Protein AF-A0A7S2WWG7-F1 (afdb_monomer_lite)

Organism: NCBI:txid1764295

Foldseek 3Di:
DAPFDDDPVDPPDPDTADPPPVVDPPDPGRPSGPDCADPVGHGHPVVVVVCQVPPQKDWDWDDPDPDIDIDIDGNDPPDDCPPDKDWDWDADPPPPDTPDIDIGDPD

pLDDT: mean 92.97, std 5.67, range [67.81, 98.12]

Radius of gyration: 22.72 Å; chains: 1; bounding box: 53×37×58 Å

Structure (mmCIF, N/CA/C/O backbone):
data_AF-A0A7S2WWG7-F1
#
_entry.id   AF-A0A7S2WWG7-F1
#
loop_
_atom_site.group_PDB
_atom_site.id
_atom_site.type_symbol
_atom_site.label_atom_id
_atom_site.label_alt_id
_atom_site.label_comp_id
_atom_site.label_asym_id
_atom_site.label_entity_id
_atom_site.label_seq_id
_atom_site.pdbx_PDB_ins_code
_atom_site.Cartn_x
_atom_site.Cartn_y
_atom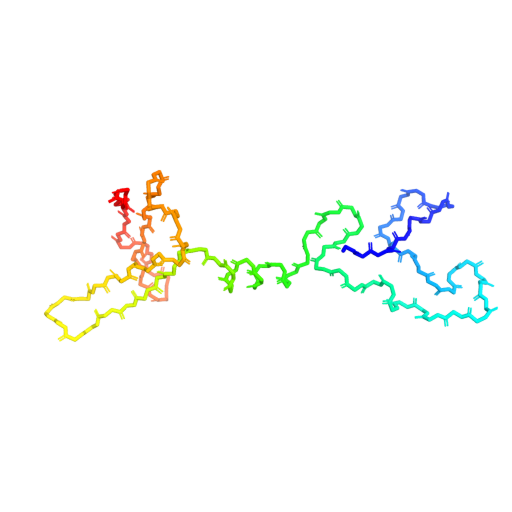_site.Cartn_z
_atom_site.occupancy
_atom_site.B_iso_or_equiv
_atom_site.auth_seq_id
_atom_site.auth_comp_id
_atom_site.auth_asym_id
_atom_site.auth_atom_id
_atom_site.pdbx_PDB_model_num
ATOM 1 N N . VAL A 1 1 ? 3.663 -4.760 -10.782 1.00 95.12 1 VAL A N 1
ATOM 2 C CA . VAL A 1 1 ? 5.002 -4.299 -10.353 1.00 95.12 1 VAL A CA 1
ATOM 3 C C . VAL A 1 1 ? 5.671 -3.710 -11.568 1.00 95.12 1 VAL A C 1
ATOM 5 O O . VAL A 1 1 ? 5.409 -4.223 -12.651 1.00 95.12 1 VAL A O 1
ATOM 8 N N . ASP A 1 2 ? 6.434 -2.639 -11.402 1.00 97.94 2 ASP A N 1
ATOM 9 C CA . ASP A 1 2 ? 7.163 -2.032 -12.512 1.00 97.94 2 ASP A CA 1
ATOM 10 C C . ASP A 1 2 ? 8.085 -3.050 -13.179 1.00 97.94 2 ASP A C 1
ATOM 12 O O . ASP A 1 2 ? 8.704 -3.881 -12.507 1.00 97.94 2 ASP A O 1
ATOM 16 N N . GLN A 1 3 ? 8.171 -2.976 -14.506 1.00 97.75 3 GLN A N 1
ATOM 17 C CA . GLN A 1 3 ? 9.011 -3.849 -15.329 1.00 97.75 3 GLN A CA 1
ATOM 18 C C . GLN A 1 3 ? 10.356 -3.185 -15.659 1.00 97.75 3 GLN A C 1
ATOM 20 O O . GLN A 1 3 ? 10.856 -3.302 -16.773 1.00 97.75 3 GLN A O 1
ATOM 25 N N . GLY A 1 4 ? 10.920 -2.457 -14.694 1.00 96.06 4 GLY A N 1
ATOM 26 C CA . GLY A 1 4 ? 12.225 -1.817 -14.829 1.00 96.06 4 GLY A CA 1
ATOM 27 C C . GLY A 1 4 ? 13.373 -2.812 -14.666 1.00 96.06 4 GLY A C 1
ATOM 28 O O . GLY A 1 4 ? 13.292 -3.742 -13.857 1.00 96.06 4 GLY A O 1
ATOM 29 N N . LEU A 1 5 ? 14.450 -2.602 -15.419 1.00 94.88 5 LEU A N 1
ATOM 30 C CA . LEU A 1 5 ? 15.665 -3.414 -15.382 1.00 94.88 5 LEU A CA 1
ATOM 31 C C . LEU A 1 5 ? 16.812 -2.632 -14.740 1.00 94.88 5 LEU A C 1
ATOM 33 O O . LEU A 1 5 ? 16.893 -1.415 -14.879 1.00 94.88 5 LEU A O 1
ATOM 37 N N . ARG A 1 6 ? 17.706 -3.325 -14.026 1.00 92.88 6 ARG A N 1
ATOM 38 C CA . ARG A 1 6 ? 18.946 -2.695 -13.552 1.00 92.88 6 ARG A CA 1
ATOM 39 C C . ARG A 1 6 ? 19.886 -2.473 -14.723 1.00 92.88 6 ARG A C 1
ATOM 41 O O . ARG A 1 6 ? 19.979 -3.340 -15.592 1.00 92.88 6 ARG A O 1
ATOM 48 N N . ASP A 1 7 ? 20.630 -1.377 -14.677 1.00 88.94 7 ASP A N 1
ATOM 49 C CA . ASP A 1 7 ? 21.767 -1.181 -15.563 1.00 88.94 7 ASP A CA 1
ATOM 50 C C . ASP A 1 7 ? 22.856 -2.230 -15.250 1.00 88.94 7 ASP A C 1
ATOM 52 O O . ASP A 1 7 ? 23.379 -2.269 -14.131 1.00 88.94 7 ASP A O 1
ATOM 56 N N . PRO A 1 8 ? 23.205 -3.121 -16.195 1.00 83.31 8 PRO A N 1
ATOM 57 C CA . PRO A 1 8 ? 24.270 -4.094 -15.978 1.00 83.31 8 PRO A CA 1
ATOM 58 C C . PRO A 1 8 ? 25.672 -3.461 -15.988 1.00 83.31 8 PRO A C 1
ATOM 60 O O . PRO A 1 8 ? 26.617 -4.096 -15.519 1.00 83.31 8 PRO A O 1
ATOM 63 N N . SER A 1 9 ? 25.826 -2.252 -16.537 1.00 86.12 9 SER A N 1
ATOM 64 C CA . SER A 1 9 ? 27.098 -1.529 -16.633 1.00 86.12 9 SER A CA 1
ATOM 65 C C . SER A 1 9 ? 27.429 -0.720 -15.376 1.00 86.12 9 SER A C 1
ATOM 67 O O . SER A 1 9 ? 28.608 -0.528 -15.074 1.00 86.12 9 SER A O 1
ATOM 69 N N . ASP A 1 10 ? 26.413 -0.342 -14.596 1.00 87.31 10 ASP A N 1
ATOM 70 C CA . ASP A 1 10 ? 26.564 0.268 -13.278 1.00 87.31 10 ASP A CA 1
ATOM 71 C C . ASP A 1 10 ? 25.641 -0.397 -12.250 1.00 87.31 10 ASP A C 1
ATOM 73 O O . ASP A 1 10 ? 24.509 0.017 -12.005 1.00 87.31 10 ASP A O 1
ATOM 77 N N . LEU A 1 11 ? 26.170 -1.423 -11.582 1.00 77.94 11 LEU A N 1
ATOM 78 C CA . LEU A 1 11 ? 25.450 -2.145 -10.531 1.00 77.94 11 LEU A CA 1
ATOM 79 C C . LEU A 1 11 ? 25.136 -1.285 -9.292 1.00 77.94 11 LEU A C 1
ATOM 81 O O . LEU A 1 11 ? 24.333 -1.720 -8.460 1.00 77.94 11 LEU A O 1
ATOM 85 N N . ASN A 1 12 ? 25.759 -0.108 -9.151 1.00 83.94 12 ASN A N 1
ATOM 86 C CA . ASN A 1 12 ? 25.469 0.843 -8.078 1.00 83.94 12 ASN A CA 1
ATOM 87 C C . ASN A 1 12 ? 24.406 1.873 -8.472 1.00 83.94 12 ASN A C 1
ATOM 89 O O . ASN A 1 12 ? 23.975 2.638 -7.605 1.00 83.94 12 ASN A O 1
ATOM 93 N N . SER A 1 13 ? 23.982 1.895 -9.739 1.00 84.06 13 SER A N 1
ATOM 94 C CA . SER A 1 13 ? 22.913 2.776 -10.182 1.00 84.06 13 SER A CA 1
ATOM 95 C C . SER A 1 13 ? 21.625 2.474 -9.417 1.00 84.06 13 SER A C 1
ATOM 97 O O . SER A 1 13 ? 21.252 1.319 -9.181 1.00 84.06 13 SER A O 1
ATOM 99 N N . VAL A 1 14 ? 20.960 3.548 -9.004 1.00 83.50 14 VAL A N 1
ATOM 100 C CA . VAL A 1 14 ? 19.645 3.511 -8.355 1.00 83.50 14 VAL A CA 1
ATOM 101 C C . VAL A 1 14 ? 18.505 3.675 -9.361 1.00 83.50 14 VAL A C 1
ATOM 103 O O . VAL A 1 14 ? 17.339 3.568 -8.979 1.00 83.50 14 VAL A O 1
ATOM 106 N N . ASP A 1 15 ? 18.836 3.913 -10.630 1.00 89.44 15 ASP A N 1
ATOM 107 C CA . ASP A 1 15 ? 17.869 4.138 -11.693 1.00 89.44 15 ASP A CA 1
ATOM 108 C C . ASP A 1 15 ? 17.421 2.815 -12.329 1.00 89.44 15 ASP A C 1
ATOM 110 O O . ASP A 1 15 ? 18.176 1.843 -12.438 1.00 89.44 15 ASP A O 1
ATOM 114 N N . TRP A 1 16 ? 16.161 2.786 -12.762 1.00 95.00 16 TRP A N 1
ATOM 115 C CA . TRP A 1 16 ? 15.568 1.660 -13.477 1.00 95.00 16 TRP A CA 1
ATOM 116 C C . TRP A 1 16 ? 15.469 1.984 -14.963 1.00 95.00 16 TRP A C 1
ATOM 118 O O . TRP A 1 16 ? 14.822 2.962 -15.335 1.00 95.00 16 TRP A O 1
ATOM 128 N N . LEU A 1 17 ? 16.058 1.128 -15.795 1.00 95.75 17 LEU A N 1
ATOM 129 C CA . LEU A 1 17 ? 16.002 1.226 -17.250 1.00 95.75 17 LEU A CA 1
ATOM 130 C C . LEU A 1 17 ? 14.706 0.620 -17.800 1.00 95.75 17 LEU A C 1
ATOM 132 O O . LEU A 1 17 ? 14.142 -0.317 -17.218 1.00 95.75 17 LEU A O 1
ATOM 136 N N . TYR A 1 18 ? 14.256 1.124 -18.944 1.00 96.75 18 TYR A N 1
ATOM 137 C CA . TYR A 1 18 ? 13.050 0.687 -19.650 1.00 96.75 18 TYR A CA 1
ATOM 138 C C . TYR A 1 18 ? 13.252 0.717 -21.178 1.00 96.75 18 TYR A C 1
ATOM 140 O O . TYR A 1 18 ? 14.382 0.742 -21.662 1.00 96.75 18 TYR A O 1
ATOM 148 N N . GLY A 1 19 ? 12.170 0.607 -21.961 1.00 97.75 19 GLY A N 1
ATOM 149 C CA . GLY A 1 19 ? 12.255 0.556 -23.425 1.00 97.75 19 GLY A CA 1
ATOM 150 C C . GLY A 1 19 ? 12.986 1.769 -24.007 1.00 97.75 19 GLY A C 1
ATOM 151 O O . GLY A 1 19 ? 12.730 2.900 -23.600 1.00 97.75 19 GLY A O 1
ATOM 152 N N . GLY A 1 20 ? 13.889 1.535 -24.956 1.00 96.69 20 GLY A N 1
ATOM 153 C CA . GLY A 1 20 ? 14.742 2.557 -25.564 1.00 96.69 20 GLY A CA 1
ATOM 154 C C . GLY A 1 20 ? 16.124 2.700 -24.922 1.00 96.69 20 GLY A C 1
ATOM 155 O O . GLY A 1 20 ? 17.078 2.997 -25.644 1.00 96.69 20 GLY A O 1
ATOM 156 N N . ASP A 1 21 ? 16.282 2.409 -23.626 1.00 95.12 21 ASP A N 1
ATOM 157 C CA . ASP A 1 21 ? 17.585 2.497 -22.938 1.00 95.12 21 ASP A CA 1
ATOM 158 C C . ASP A 1 21 ? 18.589 1.438 -23.433 1.00 95.12 21 ASP A C 1
ATOM 160 O O . ASP A 1 21 ? 19.799 1.576 -23.255 1.00 95.12 21 ASP A O 1
ATOM 164 N N . PHE A 1 22 ? 18.100 0.395 -24.110 1.00 94.00 22 PHE A N 1
ATOM 165 C CA . PHE A 1 22 ? 18.907 -0.687 -24.679 1.00 94.00 22 PHE A CA 1
ATOM 166 C C . PHE A 1 22 ? 19.146 -0.527 -26.190 1.00 94.00 22 PHE A C 1
ATOM 168 O O . PHE A 1 22 ? 19.672 -1.435 -26.837 1.00 94.00 22 PHE A O 1
ATOM 175 N N . GLY A 1 23 ? 18.766 0.619 -26.768 1.00 94.75 23 GLY A N 1
ATOM 176 C CA . GLY A 1 23 ? 18.876 0.890 -28.204 1.00 94.75 23 GLY A CA 1
ATOM 177 C C . GLY A 1 23 ? 17.822 0.180 -29.064 1.00 94.75 23 GLY A C 1
ATOM 178 O O . GLY A 1 23 ? 17.961 0.129 -30.286 1.00 94.75 23 GLY A O 1
ATOM 179 N N . ASP A 1 24 ? 16.779 -0.376 -28.448 1.00 95.31 24 ASP A N 1
ATOM 180 C CA . ASP A 1 24 ? 15.651 -1.019 -29.116 1.00 95.31 24 ASP A CA 1
ATOM 181 C C . ASP A 1 24 ? 14.724 -0.003 -29.812 1.00 95.31 24 ASP A C 1
ATOM 183 O O . ASP A 1 24 ? 14.359 1.032 -29.251 1.00 95.31 24 ASP A O 1
ATOM 187 N N . ALA A 1 25 ? 14.332 -0.302 -31.059 1.00 96.12 25 ALA A N 1
ATOM 188 C CA . ALA A 1 25 ? 13.406 0.512 -31.848 1.00 96.12 25 ALA A CA 1
ATOM 189 C C . ALA A 1 25 ? 12.563 -0.355 -32.815 1.00 96.12 25 ALA A C 1
ATOM 191 O O . ALA A 1 25 ? 13.133 -1.173 -33.545 1.00 96.12 25 ALA A O 1
ATOM 192 N N . PRO A 1 26 ? 11.229 -0.160 -32.890 1.00 96.00 26 PRO A N 1
ATOM 193 C CA . PRO A 1 26 ? 10.431 0.758 -32.070 1.00 96.00 26 PRO A CA 1
ATOM 194 C C . PRO A 1 26 ? 10.323 0.284 -30.610 1.00 96.00 26 PRO A C 1
ATOM 196 O O . PRO A 1 26 ? 10.514 -0.895 -30.328 1.00 96.00 26 PRO A O 1
ATOM 199 N N . ASN A 1 27 ? 9.995 1.202 -29.700 1.00 98.06 27 ASN A N 1
ATOM 200 C CA . ASN A 1 27 ? 9.725 0.910 -28.292 1.00 98.06 27 ASN A CA 1
ATOM 201 C C . ASN A 1 27 ? 8.604 1.821 -27.756 1.00 98.06 27 ASN A C 1
ATOM 203 O O . ASN A 1 27 ? 8.332 2.871 -28.341 1.00 98.06 27 ASN A O 1
ATOM 207 N N . ASP A 1 28 ? 7.990 1.420 -26.639 1.00 97.75 28 ASP A N 1
ATOM 208 C CA . ASP A 1 28 ? 6.932 2.174 -25.943 1.00 97.75 28 ASP A CA 1
ATOM 209 C C . ASP A 1 28 ? 7.449 2.873 -24.667 1.00 97.75 28 ASP A C 1
ATOM 211 O O . ASP A 1 28 ? 6.694 3.121 -23.723 1.00 97.75 28 ASP A O 1
ATOM 215 N N . ALA A 1 29 ? 8.749 3.181 -24.625 1.00 97.06 29 ALA A N 1
ATOM 216 C CA . ALA A 1 29 ? 9.414 3.886 -23.534 1.00 97.06 29 ALA A CA 1
ATOM 217 C C . ALA A 1 29 ? 9.029 3.343 -22.136 1.00 97.06 29 ALA A C 1
ATOM 219 O O . ALA A 1 29 ? 9.088 2.138 -21.873 1.00 97.06 29 ALA A O 1
ATOM 220 N N . GLN A 1 30 ? 8.626 4.227 -21.222 1.00 97.12 30 GLN A N 1
ATOM 221 C CA . GLN A 1 30 ? 8.327 3.921 -19.824 1.00 97.12 30 GLN A CA 1
ATOM 222 C C . GLN A 1 30 ? 6.964 3.248 -19.596 1.00 97.12 30 GLN A C 1
ATOM 224 O O . GLN A 1 30 ? 6.580 3.036 -18.448 1.00 97.12 30 G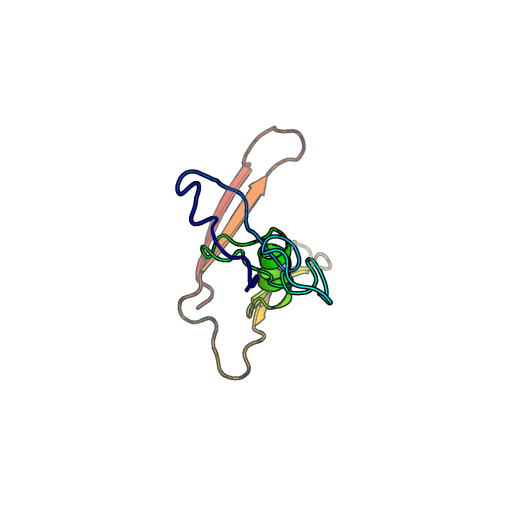LN A O 1
ATOM 229 N N . PHE A 1 31 ? 6.194 2.916 -20.640 1.00 98.12 31 PHE A N 1
ATOM 230 C CA . PHE A 1 31 ? 4.827 2.389 -20.489 1.00 98.12 31 PHE A CA 1
ATOM 231 C C . PHE A 1 31 ? 4.766 1.046 -19.731 1.00 98.12 31 PHE A C 1
ATOM 233 O O . PHE A 1 31 ? 3.723 0.664 -19.191 1.00 98.12 31 PHE A O 1
ATOM 240 N N . CYS A 1 32 ? 5.896 0.337 -19.644 1.00 97.56 32 CYS A N 1
ATOM 241 C CA . CYS A 1 32 ? 6.063 -0.880 -18.852 1.00 97.56 32 CYS A CA 1
ATOM 242 C C . CYS A 1 32 ? 6.249 -0.630 -17.334 1.00 97.56 32 CYS A C 1
ATOM 244 O O . CYS A 1 32 ? 6.123 -1.565 -16.536 1.00 97.56 32 CYS A O 1
ATOM 246 N N . LEU A 1 33 ? 6.500 0.615 -16.911 1.00 97.56 33 LEU A N 1
ATOM 247 C CA . LEU A 1 33 ? 6.615 1.043 -15.510 1.00 97.56 33 LEU A CA 1
ATOM 248 C C . LEU A 1 33 ? 5.248 1.495 -14.975 1.00 97.56 33 LEU A C 1
ATOM 250 O O . LEU A 1 33 ? 4.957 2.681 -14.835 1.00 97.56 33 LEU A O 1
ATOM 254 N N . ASN A 1 34 ? 4.359 0.529 -14.761 1.00 97.75 34 ASN A N 1
ATOM 255 C CA . ASN A 1 34 ? 2.946 0.761 -14.440 1.00 97.75 34 ASN A CA 1
ATOM 256 C C . ASN A 1 34 ? 2.479 0.030 -13.167 1.00 97.75 34 ASN A C 1
ATOM 258 O O . ASN A 1 34 ? 1.288 -0.207 -12.953 1.00 97.75 34 ASN A O 1
ATOM 262 N N . GLY A 1 35 ? 3.418 -0.374 -12.318 1.00 97.50 35 GLY A N 1
ATOM 263 C CA . GLY A 1 35 ? 3.149 -1.027 -11.054 1.00 97.50 35 GLY A CA 1
ATOM 264 C C . GLY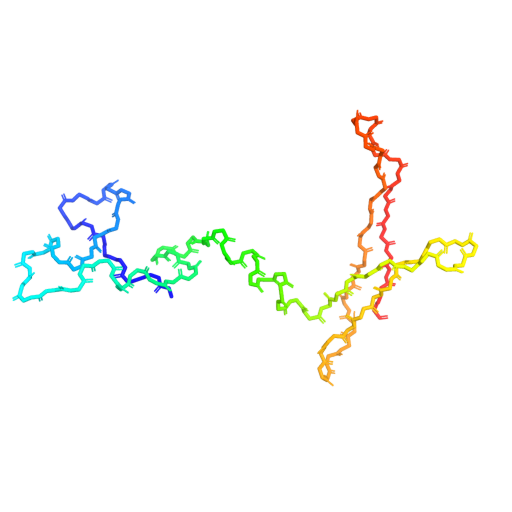 A 1 35 ? 2.822 -0.046 -9.934 1.00 97.50 35 GLY A C 1
ATOM 265 O O . GLY A 1 35 ? 3.277 1.085 -9.898 1.00 97.50 35 GLY A O 1
ATOM 266 N N . LEU A 1 36 ? 2.101 -0.537 -8.926 1.00 97.94 36 LEU A N 1
ATOM 267 C CA . LEU A 1 36 ? 2.016 0.129 -7.621 1.00 97.94 36 LEU A CA 1
ATOM 268 C C . LEU A 1 36 ? 3.310 -0.035 -6.801 1.00 97.94 36 LEU A C 1
ATOM 270 O O . LEU A 1 36 ? 3.482 0.568 -5.754 1.00 97.94 36 LEU A O 1
ATOM 274 N N . ILE A 1 37 ? 4.224 -0.887 -7.241 1.00 97.81 37 ILE A N 1
ATOM 275 C CA . ILE A 1 37 ? 5.431 -1.257 -6.509 1.00 97.81 37 ILE A CA 1
ATOM 276 C C . ILE A 1 37 ? 6.579 -1.226 -7.517 1.00 97.81 37 ILE A C 1
ATOM 278 O O . ILE A 1 37 ? 6.372 -1.666 -8.655 1.00 97.81 37 ILE A O 1
ATOM 282 N N . SER A 1 38 ? 7.751 -0.758 -7.089 1.00 96.12 38 SER A N 1
ATOM 283 C CA . SER A 1 38 ? 8.993 -0.749 -7.867 1.00 96.12 38 SER A CA 1
ATOM 284 C C . SER A 1 38 ? 9.535 -2.168 -8.130 1.00 96.12 38 SER A C 1
ATOM 286 O O . SER A 1 38 ? 9.111 -3.139 -7.479 1.00 96.12 38 SER A O 1
ATOM 288 N N . PRO A 1 39 ? 10.507 -2.336 -9.049 1.00 95.50 39 PRO A N 1
ATOM 289 C CA . PRO A 1 39 ? 11.058 -3.652 -9.375 1.00 95.50 39 PRO A CA 1
ATOM 290 C C . PRO A 1 39 ? 11.686 -4.369 -8.167 1.00 95.50 39 PRO A C 1
ATOM 292 O O . PRO A 1 39 ? 11.485 -5.572 -7.997 1.00 95.50 39 PRO A O 1
ATOM 295 N N . ASP A 1 40 ? 12.342 -3.642 -7.262 1.00 94.19 40 ASP A N 1
ATOM 296 C CA . ASP A 1 40 ? 12.916 -4.144 -6.001 1.00 94.19 40 ASP A CA 1
ATOM 297 C C . ASP A 1 40 ? 11.918 -4.231 -4.832 1.00 94.19 40 ASP A C 1
ATOM 299 O O . ASP A 1 40 ? 12.300 -4.480 -3.690 1.00 94.19 40 ASP A O 1
ATOM 303 N N . ARG A 1 41 ? 10.619 -4.127 -5.128 1.00 95.62 41 ARG A N 1
ATOM 304 C CA . ARG A 1 41 ? 9.502 -4.314 -4.190 1.00 95.62 41 ARG A CA 1
ATOM 305 C C . ARG A 1 41 ? 9.311 -3.193 -3.167 1.00 95.62 41 ARG A C 1
ATOM 307 O O . ARG A 1 41 ? 8.575 -3.383 -2.198 1.00 95.62 41 ARG A O 1
ATOM 314 N N . ILE A 1 42 ? 9.877 -2.017 -3.419 1.00 95.62 42 ILE A N 1
ATOM 315 C CA . ILE A 1 42 ? 9.579 -0.804 -2.658 1.00 95.62 42 ILE A CA 1
ATOM 316 C C . ILE A 1 42 ? 8.184 -0.290 -3.077 1.00 95.62 42 ILE A C 1
ATOM 318 O O . ILE A 1 42 ? 7.930 -0.068 -4.263 1.00 95.62 42 ILE A O 1
ATOM 322 N N . PRO A 1 43 ? 7.226 -0.139 -2.142 1.00 97.44 43 PRO A N 1
ATOM 323 C CA . PRO A 1 43 ? 5.893 0.367 -2.462 1.00 97.44 43 PRO A CA 1
ATOM 324 C C . PRO A 1 43 ? 5.922 1.824 -2.934 1.00 97.44 43 PRO A C 1
ATOM 326 O O . PRO A 1 43 ? 6.503 2.677 -2.262 1.00 97.44 43 PRO A O 1
ATOM 329 N N . HIS A 1 44 ? 5.215 2.134 -4.023 1.00 97.56 44 HIS A N 1
ATOM 330 C CA . HIS A 1 44 ? 4.928 3.524 -4.382 1.00 97.56 44 HIS A CA 1
ATOM 331 C C . HIS A 1 44 ? 3.868 4.114 -3.443 1.00 97.56 44 HIS A C 1
ATOM 333 O O . HIS A 1 44 ? 3.055 3.361 -2.894 1.00 97.56 44 HIS A O 1
ATOM 339 N N . PRO A 1 45 ? 3.788 5.453 -3.298 1.00 98.06 45 PRO A N 1
ATOM 340 C CA . PRO A 1 45 ? 2.783 6.101 -2.450 1.00 98.06 45 PRO A CA 1
ATOM 341 C C . PRO A 1 45 ? 1.345 5.633 -2.722 1.00 98.06 45 PRO A C 1
ATOM 343 O O . PRO A 1 45 ? 0.563 5.458 -1.788 1.00 98.06 45 PRO A O 1
ATOM 346 N N . ALA A 1 46 ? 1.015 5.336 -3.984 1.00 97.75 46 ALA A N 1
ATOM 347 C CA . ALA A 1 46 ? -0.298 4.835 -4.389 1.00 97.75 46 ALA A CA 1
ATOM 348 C C . ALA A 1 46 ? -0.706 3.512 -3.704 1.00 97.75 46 ALA A C 1
ATOM 350 O O . ALA A 1 46 ? -1.895 3.270 -3.511 1.00 97.75 46 ALA A O 1
ATOM 351 N N . VAL A 1 47 ? 0.244 2.670 -3.271 1.00 97.94 47 VAL A N 1
ATOM 352 C CA . VAL A 1 47 ? -0.061 1.436 -2.515 1.00 97.94 47 VAL A CA 1
ATOM 353 C C . VAL A 1 47 ? -0.764 1.748 -1.207 1.00 97.94 47 VAL A C 1
ATOM 355 O O . VAL A 1 47 ? -1.628 0.980 -0.788 1.00 97.94 47 VAL A O 1
ATOM 358 N N . MET A 1 48 ? -0.414 2.859 -0.558 1.00 97.56 48 MET A N 1
ATOM 359 C CA . MET A 1 48 ? -1.038 3.249 0.705 1.00 97.56 48 MET A CA 1
ATOM 360 C C . MET A 1 48 ? -2.516 3.582 0.509 1.00 97.56 48 MET A C 1
ATOM 362 O O . MET A 1 48 ? -3.344 3.159 1.315 1.00 97.56 48 MET A O 1
ATOM 366 N N . GLU A 1 49 ? -2.851 4.234 -0.604 1.00 97.94 49 GLU A N 1
ATOM 367 C CA . GLU A 1 49 ? -4.235 4.514 -0.979 1.00 97.94 49 GLU A CA 1
ATOM 368 C C . GLU A 1 49 ? -4.985 3.224 -1.327 1.00 97.94 49 GLU A C 1
ATOM 370 O O . GLU A 1 49 ? -6.064 2.968 -0.794 1.00 97.94 49 GLU A O 1
ATOM 375 N N . CYS A 1 50 ? -4.387 2.336 -2.131 1.00 98.00 50 CYS A N 1
ATOM 376 C CA . CYS A 1 50 ? -4.983 1.030 -2.419 1.00 98.00 50 CYS A CA 1
ATOM 377 C C . CYS A 1 50 ? -5.235 0.221 -1.139 1.00 98.00 50 CYS A C 1
ATOM 379 O O . CYS A 1 50 ? -6.315 -0.343 -0.976 1.00 98.00 50 CYS A O 1
ATOM 381 N N . LYS A 1 51 ? -4.274 0.207 -0.206 1.00 97.44 51 LYS A N 1
ATOM 382 C CA . LYS A 1 51 ? -4.403 -0.455 1.098 1.00 97.44 51 LYS A CA 1
ATOM 383 C C . LYS A 1 51 ? -5.565 0.122 1.905 1.00 97.44 51 LYS A C 1
ATOM 385 O O . LYS A 1 51 ? -6.308 -0.647 2.508 1.00 97.44 51 LYS A O 1
ATOM 390 N N . HIS A 1 52 ? -5.723 1.445 1.928 1.00 96.50 52 HIS A N 1
ATOM 391 C CA . HIS A 1 52 ? -6.825 2.100 2.628 1.00 96.50 52 HIS A CA 1
ATOM 392 C C . HIS A 1 52 ? -8.179 1.762 1.989 1.00 96.50 52 HIS A C 1
ATOM 394 O O . HIS A 1 52 ? -9.073 1.244 2.660 1.00 96.50 52 HIS A O 1
ATOM 400 N N . LEU A 1 53 ? -8.311 1.970 0.677 1.00 97.06 53 LEU A N 1
ATOM 401 C CA . LEU A 1 53 ? -9.553 1.744 -0.066 1.00 97.06 53 LEU A CA 1
ATOM 402 C C . LEU A 1 53 ? -10.015 0.283 -0.018 1.00 97.06 53 LEU A C 1
ATOM 404 O O . LEU A 1 53 ? -11.219 0.017 0.025 1.00 97.06 53 LEU A O 1
ATOM 408 N N . GLN A 1 54 ? -9.074 -0.662 0.017 1.00 97.31 54 GLN A N 1
ATOM 409 C CA . GLN A 1 54 ? -9.340 -2.103 0.050 1.00 97.31 54 GLN A CA 1
ATOM 410 C C . GLN A 1 54 ? -9.360 -2.693 1.471 1.00 97.31 54 GLN A C 1
ATOM 412 O O . GLN A 1 54 ? -9.556 -3.896 1.618 1.00 97.31 54 GLN A O 1
ATOM 417 N N . ALA A 1 55 ? -9.194 -1.889 2.530 1.00 96.00 55 ALA A N 1
ATOM 418 C CA . ALA A 1 55 ? -9.120 -2.392 3.905 1.00 96.00 55 ALA A CA 1
ATOM 419 C C . ALA A 1 55 ? -10.382 -3.195 4.309 1.00 96.00 55 ALA A C 1
ATOM 421 O O . ALA A 1 55 ? -11.494 -2.673 4.207 1.00 96.00 55 ALA A O 1
ATOM 422 N N . PRO A 1 56 ? -10.275 -4.432 4.821 1.00 95.12 56 PRO A N 1
ATOM 423 C CA . PRO A 1 56 ? -11.450 -5.255 5.140 1.00 95.12 56 PRO A CA 1
ATOM 424 C C . PRO A 1 56 ? -12.294 -4.672 6.281 1.00 95.12 56 PRO A C 1
ATOM 426 O O . PRO A 1 56 ? -13.480 -4.960 6.392 1.00 95.12 56 PRO A O 1
ATOM 429 N N . VAL A 1 57 ? -11.719 -3.788 7.098 1.00 95.88 57 VAL A N 1
ATOM 430 C CA . VAL A 1 57 ? -12.418 -3.085 8.173 1.00 95.88 57 VAL A CA 1
ATOM 431 C C . VAL A 1 57 ? -12.324 -1.585 7.938 1.00 95.88 57 VAL A C 1
ATOM 433 O O . VAL A 1 57 ? -11.249 -1.059 7.654 1.00 95.88 57 VAL A O 1
ATOM 436 N N . THR A 1 58 ? -13.451 -0.891 8.078 1.00 96.50 58 THR A N 1
ATOM 437 C CA . THR A 1 58 ? -13.514 0.576 7.996 1.00 96.50 58 THR A CA 1
ATOM 438 C C . THR A 1 58 ? -14.028 1.163 9.298 1.00 96.50 58 THR A C 1
ATOM 440 O O . THR A 1 58 ? -14.837 0.543 9.995 1.00 96.50 58 THR A O 1
ATOM 443 N N . LEU A 1 59 ? -13.563 2.370 9.607 1.00 95.38 59 LEU A N 1
ATOM 444 C CA . LEU A 1 59 ? -13.988 3.141 10.765 1.00 95.38 59 LEU A CA 1
ATOM 445 C C . LEU A 1 59 ? -14.788 4.357 10.297 1.00 95.38 59 LEU A C 1
ATOM 447 O O . LEU A 1 59 ? -14.472 4.966 9.278 1.00 95.38 59 LEU A O 1
ATOM 451 N N . GLY A 1 60 ? -15.823 4.708 11.045 1.00 94.00 60 GLY A N 1
ATOM 452 C CA . GLY A 1 60 ? -16.556 5.958 10.893 1.00 94.00 60 GLY A CA 1
ATOM 453 C C . GLY A 1 60 ? -16.849 6.577 12.251 1.00 94.00 60 GLY A C 1
ATOM 454 O O . GLY A 1 60 ? -16.697 5.924 13.283 1.00 94.00 60 GLY A O 1
ATOM 455 N N . LEU A 1 61 ? -17.298 7.825 12.248 1.00 93.19 61 LEU A N 1
ATOM 456 C CA . LEU A 1 61 ? -17.770 8.510 13.445 1.00 93.19 61 LEU A CA 1
ATOM 457 C C . LEU A 1 61 ? -19.284 8.678 13.374 1.00 93.19 61 LEU A C 1
ATOM 459 O O . LEU A 1 61 ? -19.847 8.919 12.305 1.00 93.19 61 LEU A O 1
ATOM 463 N N . ARG A 1 62 ? -19.939 8.520 14.521 1.00 93.88 62 ARG A N 1
ATOM 464 C CA . ARG A 1 62 ? -21.353 8.830 14.708 1.00 93.88 62 ARG A CA 1
ATOM 465 C C . ARG A 1 62 ? -21.490 9.829 15.852 1.00 93.88 62 ARG A C 1
ATOM 467 O O . ARG A 1 62 ? -21.049 9.551 16.966 1.00 93.88 62 ARG A O 1
ATOM 474 N N . GLU A 1 63 ? -22.117 10.963 15.562 1.00 92.88 63 GLU A N 1
ATOM 475 C CA . GLU A 1 63 ? -22.187 12.136 16.450 1.00 92.88 63 GLU A CA 1
ATOM 476 C C . GLU A 1 63 ? -23.629 12.544 16.799 1.00 92.88 63 GLU A C 1
ATOM 478 O O . GLU A 1 63 ? -23.859 13.557 17.444 1.00 92.88 63 GLU A O 1
ATOM 483 N N . ASP A 1 64 ? -24.618 11.743 16.401 1.00 89.38 64 ASP A N 1
ATOM 484 C CA . ASP A 1 64 ? -26.050 12.004 16.604 1.00 89.38 64 ASP A CA 1
ATOM 485 C C . ASP A 1 64 ? -26.553 11.733 18.039 1.00 89.38 64 ASP A C 1
ATOM 487 O O . ASP A 1 64 ? -27.728 11.945 18.339 1.00 89.38 64 ASP A O 1
ATOM 491 N N . GLY A 1 65 ? -25.682 11.259 18.934 1.00 84.81 65 GLY A N 1
ATOM 492 C CA . GLY A 1 65 ? -26.006 10.899 20.314 1.00 84.81 65 GLY A CA 1
ATOM 493 C C . GLY A 1 65 ? -25.311 11.776 21.364 1.00 84.81 65 GLY A C 1
ATOM 494 O O . GLY A 1 65 ? -24.476 12.613 21.037 1.00 84.81 65 GLY A O 1
ATOM 495 N N . PRO A 1 66 ? -25.575 11.543 22.666 1.00 86.50 66 PRO A N 1
ATOM 496 C CA . PRO A 1 66 ? -24.953 12.302 23.761 1.00 86.50 66 PRO A CA 1
ATOM 497 C C . PRO A 1 66 ? -23.436 12.070 23.894 1.00 86.50 66 PRO A C 1
ATOM 499 O O . PRO A 1 66 ? -22.779 12.729 24.697 1.00 86.50 66 PRO A O 1
ATOM 502 N N . LYS A 1 67 ? -22.884 11.098 23.160 1.00 87.25 67 LYS A N 1
ATOM 503 C CA . LYS A 1 67 ? -21.455 10.791 23.074 1.00 87.25 67 LYS A CA 1
ATOM 504 C C . LYS A 1 67 ? -21.108 10.446 21.629 1.00 87.25 67 LYS A C 1
ATOM 506 O O . LYS A 1 67 ? -21.856 9.699 20.995 1.00 87.25 67 LYS A O 1
ATOM 511 N N . THR A 1 68 ? -19.953 10.908 21.155 1.00 87.81 68 THR A N 1
ATOM 512 C CA . THR A 1 68 ? -19.371 10.453 19.887 1.00 87.81 68 THR A CA 1
ATOM 513 C C . THR A 1 68 ? -19.046 8.965 19.975 1.00 87.81 68 THR A C 1
ATOM 515 O O . THR A 1 68 ? -18.447 8.505 20.949 1.00 87.81 68 THR A O 1
ATOM 518 N N . ALA A 1 69 ? -19.441 8.209 18.955 1.00 90.06 69 ALA A N 1
ATOM 519 C CA . ALA A 1 69 ? -19.169 6.783 18.848 1.00 90.06 69 ALA A CA 1
ATOM 520 C C . ALA A 1 69 ? -18.309 6.483 17.617 1.00 90.06 69 ALA A C 1
ATOM 522 O O . ALA A 1 69 ? -18.549 7.016 16.533 1.00 90.06 69 ALA A O 1
ATOM 523 N N . ILE A 1 70 ? -17.344 5.577 17.778 1.00 92.19 70 ILE A N 1
ATOM 524 C CA . ILE A 1 70 ? -16.616 4.976 16.659 1.00 92.19 70 ILE A CA 1
ATOM 525 C C . ILE A 1 70 ? -17.466 3.826 16.115 1.00 92.19 70 ILE A C 1
ATOM 527 O O . ILE A 1 70 ? -17.842 2.913 16.849 1.00 92.19 70 ILE A O 1
ATOM 531 N N . VAL A 1 71 ? -17.771 3.872 14.823 1.00 94.06 71 VAL A N 1
ATOM 532 C CA . VAL A 1 71 ? -18.499 2.830 14.099 1.00 9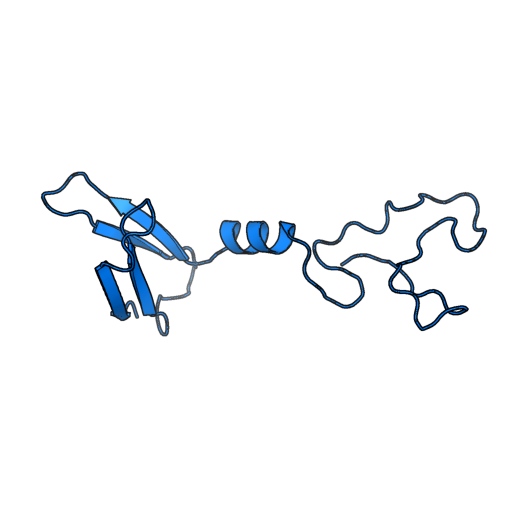4.06 71 VAL A CA 1
ATOM 533 C C . VAL A 1 71 ? -17.495 1.960 13.361 1.00 94.06 71 VAL A C 1
ATOM 535 O O . VAL A 1 71 ? -16.817 2.431 12.451 1.00 94.06 71 VAL A O 1
ATOM 538 N N . ILE A 1 72 ? -17.433 0.683 13.724 1.00 95.50 72 ILE A N 1
ATOM 539 C CA . ILE A 1 72 ? -16.589 -0.316 13.066 1.00 95.50 72 ILE A CA 1
ATOM 540 C C . ILE A 1 72 ? -17.455 -1.092 12.077 1.00 95.50 72 ILE A C 1
ATOM 542 O O . ILE A 1 72 ? -18.500 -1.624 12.452 1.00 95.50 72 ILE A O 1
ATOM 546 N N . ARG A 1 73 ? -17.032 -1.167 10.813 1.00 95.75 73 ARG A N 1
ATOM 547 C CA . ARG A 1 73 ? -17.700 -1.982 9.789 1.00 95.75 73 ARG A CA 1
ATOM 548 C C . ARG A 1 73 ? -16.746 -3.042 9.265 1.00 95.75 73 ARG A C 1
ATOM 550 O O . ARG A 1 73 ? -15.722 -2.697 8.676 1.00 95.75 73 ARG A O 1
ATOM 557 N N . ASN A 1 74 ? -17.118 -4.304 9.449 1.00 96.69 74 ASN A N 1
ATOM 558 C CA . ASN A 1 74 ? -16.478 -5.446 8.807 1.00 96.69 74 ASN A CA 1
ATOM 559 C C . ASN A 1 74 ? -17.024 -5.600 7.375 1.00 96.69 74 ASN A C 1
ATOM 561 O O . ASN A 1 74 ? -18.240 -5.651 7.194 1.00 96.69 74 ASN A O 1
ATOM 565 N N . ARG A 1 75 ? -16.141 -5.631 6.373 1.00 96.31 75 ARG A N 1
ATOM 566 C CA . ARG A 1 75 ? -16.467 -5.805 4.946 1.00 96.31 75 ARG A CA 1
ATOM 567 C C . ARG A 1 75 ? -16.144 -7.208 4.428 1.00 96.31 75 ARG A C 1
ATOM 569 O O . ARG A 1 75 ? -16.388 -7.473 3.252 1.00 96.31 75 ARG A O 1
ATOM 576 N N . ASP A 1 76 ? -15.611 -8.094 5.266 1.00 94.94 76 ASP A N 1
ATOM 577 C CA . ASP A 1 76 ? -15.378 -9.481 4.880 1.00 94.94 76 ASP A CA 1
ATOM 578 C C . ASP A 1 76 ? -16.702 -10.248 4.753 1.00 94.94 76 ASP A C 1
ATOM 580 O O . ASP A 1 76 ? -17.598 -10.122 5.584 1.00 94.94 76 ASP A O 1
ATOM 584 N N . TYR A 1 77 ? -16.808 -11.098 3.728 1.00 95.19 77 TYR A N 1
ATOM 585 C CA . TYR A 1 77 ? -17.997 -11.935 3.504 1.00 95.19 77 TYR A CA 1
ATOM 586 C C . TYR A 1 77 ? -18.144 -13.063 4.533 1.00 95.19 77 TYR A C 1
ATOM 588 O O . TYR A 1 77 ? -19.257 -13.443 4.887 1.00 95.19 77 TYR A O 1
ATOM 596 N N . PHE A 1 78 ? -17.017 -13.616 4.986 1.00 95.00 78 PHE A N 1
ATOM 597 C CA . PHE A 1 78 ? -16.971 -14.770 5.895 1.00 95.00 78 PHE A CA 1
ATOM 598 C C . PHE A 1 78 ? -16.065 -14.533 7.108 1.00 95.00 78 PHE A C 1
ATOM 600 O O . PHE A 1 78 ? -16.175 -15.238 8.111 1.00 95.00 78 PHE A O 1
ATOM 607 N N . GLY A 1 79 ? -15.150 -13.565 7.007 1.00 93.69 79 GLY A N 1
ATOM 608 C CA . GLY A 1 79 ? -14.245 -13.186 8.083 1.00 93.69 79 GLY A CA 1
ATOM 609 C C . GLY A 1 79 ? -15.001 -12.546 9.244 1.00 93.69 79 GLY A C 1
ATOM 610 O O . GLY A 1 79 ? -15.982 -11.829 9.056 1.00 93.69 79 GLY A O 1
ATOM 611 N N . THR A 1 80 ? -14.529 -12.803 10.458 1.00 95.62 80 THR A N 1
ATOM 612 C CA . THR A 1 80 ? -14.991 -12.113 11.671 1.00 95.62 80 THR A CA 1
ATOM 613 C C . THR A 1 80 ? -13.939 -11.091 12.092 1.00 95.62 80 THR A C 1
ATOM 615 O O . THR A 1 80 ? -12.826 -11.101 11.572 1.00 95.62 80 THR A O 1
ATOM 618 N N . LEU A 1 81 ? -14.251 -10.246 13.075 1.00 94.94 81 LEU A N 1
ATOM 619 C CA . LEU A 1 81 ? -13.264 -9.334 13.662 1.00 94.94 81 LEU A CA 1
ATOM 620 C C . LEU A 1 81 ? -12.288 -10.039 14.623 1.00 94.94 81 LEU A C 1
ATOM 622 O O . LEU A 1 81 ? -11.445 -9.389 15.239 1.00 94.94 81 LEU A O 1
ATOM 626 N N . LYS A 1 82 ? -12.364 -11.372 14.726 1.00 93.94 82 LYS A N 1
ATOM 627 C CA . LYS A 1 82 ? -11.514 -12.175 15.599 1.00 93.94 82 LYS A CA 1
ATOM 628 C C . LYS A 1 82 ? -10.033 -11.874 15.352 1.00 93.94 82 LYS A C 1
ATOM 630 O O . LYS A 1 82 ? -9.563 -11.901 14.216 1.00 93.94 82 LYS A O 1
ATOM 635 N N . ASN A 1 83 ? -9.288 -11.682 16.440 1.00 88.88 83 ASN A N 1
ATOM 636 C CA . ASN A 1 83 ? -7.870 -11.294 16.461 1.00 88.88 83 ASN A CA 1
ATOM 637 C C . ASN A 1 83 ? -7.573 -9.843 16.034 1.00 88.88 83 ASN A C 1
ATOM 639 O O . ASN A 1 83 ? -6.407 -9.513 15.808 1.00 88.88 83 ASN A O 1
ATOM 643 N N . LEU A 1 84 ? -8.581 -8.972 15.927 1.00 93.62 84 LEU A N 1
ATOM 644 C CA . LEU A 1 84 ? -8.377 -7.538 15.727 1.00 93.62 84 LEU A CA 1
ATOM 645 C C . LEU A 1 84 ? -8.592 -6.775 17.038 1.00 93.62 84 LEU A C 1
ATOM 647 O O . LEU A 1 84 ? -9.494 -7.075 17.813 1.00 93.62 84 LEU A O 1
ATOM 651 N N . GLY A 1 85 ? -7.766 -5.754 17.260 1.00 94.50 85 GLY A N 1
ATOM 652 C CA . GLY A 1 85 ? -7.914 -4.788 18.345 1.00 94.50 85 GLY A CA 1
ATOM 653 C C . GLY A 1 85 ? -7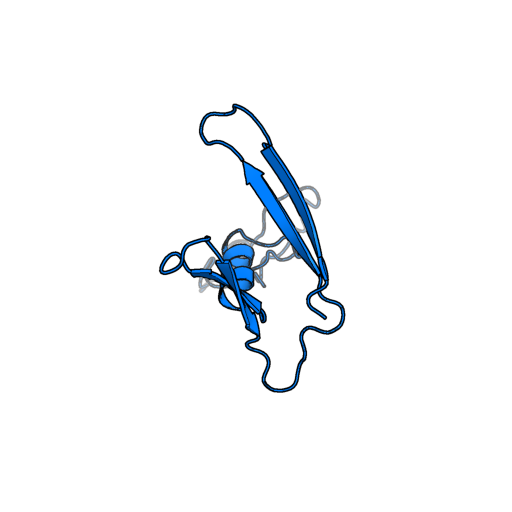.934 -3.373 17.781 1.00 94.50 85 GLY A C 1
ATOM 654 O O . GLY A 1 85 ? -7.142 -3.039 16.896 1.00 94.50 85 GLY A O 1
ATOM 655 N N . LEU A 1 86 ? -8.830 -2.530 18.288 1.00 94.44 86 LEU A N 1
ATOM 656 C CA . LEU A 1 86 ? -8.874 -1.113 17.952 1.00 94.44 86 LEU A CA 1
ATOM 657 C C . LEU A 1 86 ? -7.929 -0.346 18.877 1.00 94.44 86 LEU A C 1
ATOM 659 O O . LEU A 1 86 ? -8.146 -0.287 20.085 1.00 94.44 86 LEU A O 1
ATOM 663 N N . LYS A 1 87 ? -6.916 0.303 18.304 1.00 95.25 87 LYS A N 1
ATOM 664 C CA . LYS A 1 87 ? -6.099 1.292 19.017 1.00 95.25 87 LYS A CA 1
ATOM 665 C C . LYS A 1 87 ? -6.632 2.685 18.716 1.00 95.25 87 LYS A C 1
ATOM 667 O O . LYS A 1 87 ? -6.892 2.992 17.555 1.00 95.25 87 LYS A O 1
ATOM 672 N N . TYR A 1 88 ? -6.776 3.519 19.741 1.00 92.62 88 TYR A N 1
ATOM 673 C CA . TYR A 1 88 ? -7.218 4.903 19.582 1.00 92.62 88 TYR A CA 1
ATOM 674 C C . TYR A 1 88 ? -6.275 5.878 20.286 1.00 92.62 88 TYR A C 1
ATOM 676 O O . TYR A 1 88 ? -5.647 5.547 21.295 1.00 92.62 88 TYR A O 1
ATOM 684 N N . ALA A 1 89 ? -6.216 7.090 19.745 1.00 91.94 89 ALA A N 1
ATOM 685 C CA . ALA A 1 89 ? -5.550 8.248 20.316 1.00 91.94 89 ALA A CA 1
ATOM 686 C C . ALA A 1 89 ? -6.457 9.470 20.120 1.00 91.94 89 ALA A C 1
ATOM 688 O O . ALA A 1 89 ? -7.071 9.624 19.066 1.00 91.94 89 ALA A O 1
ATOM 689 N N . VAL A 1 90 ? -6.564 10.304 21.150 1.00 89.56 90 VAL A N 1
ATOM 690 C CA . VAL A 1 90 ? -7.263 11.590 21.135 1.00 89.56 90 VAL A CA 1
ATOM 691 C C . VAL A 1 90 ? -6.207 12.664 21.321 1.00 89.56 90 VAL A C 1
ATOM 693 O O . VAL A 1 90 ? -5.479 12.654 22.315 1.00 89.56 90 VAL A O 1
ATOM 696 N N . GLU A 1 91 ? -6.120 13.575 20.364 1.00 91.50 91 GLU A N 1
ATOM 697 C CA . GLU A 1 91 ? -5.103 14.622 20.309 1.00 91.50 91 GLU A CA 1
ATOM 698 C C . GLU A 1 91 ? -5.786 15.977 20.131 1.00 91.50 91 GLU A C 1
ATOM 700 O O . GLU A 1 91 ? -6.815 16.075 19.461 1.00 91.50 91 GLU A O 1
ATOM 705 N N . VAL A 1 92 ? -5.228 17.020 20.749 1.00 91.06 92 VAL A N 1
ATOM 706 C CA . VAL A 1 92 ? -5.671 18.396 20.501 1.00 91.06 92 VAL A CA 1
ATOM 707 C C . VAL A 1 92 ? -4.905 18.940 19.305 1.00 91.06 92 VAL A C 1
ATOM 709 O O . VAL A 1 92 ? -3.670 18.917 19.275 1.00 91.06 92 VAL A O 1
ATOM 712 N N . GLU A 1 93 ? -5.644 19.462 18.333 1.00 86.56 93 GLU A N 1
ATOM 713 C CA . GLU A 1 93 ? -5.069 20.160 17.191 1.00 86.56 93 GLU A CA 1
ATOM 714 C C . GLU A 1 93 ? -4.206 21.351 17.654 1.00 86.56 93 GLU A C 1
ATOM 716 O O . GLU A 1 93 ? -4.528 22.042 18.619 1.00 86.56 93 GLU A O 1
ATOM 721 N N . GLY A 1 94 ? -3.075 21.590 16.986 1.00 83.56 94 GLY A N 1
ATOM 722 C CA . GLY A 1 94 ? -2.160 22.678 17.353 1.00 83.56 94 GLY A CA 1
ATOM 723 C C . GLY A 1 94 ? -1.072 22.306 18.369 1.00 83.56 94 GLY A C 1
ATOM 724 O O . GLY A 1 94 ? -0.430 23.192 18.928 1.00 83.56 94 GLY A O 1
ATOM 725 N N . GLY A 1 95 ? -0.818 21.013 18.593 1.00 67.81 95 GLY A N 1
ATOM 726 C CA . GLY A 1 95 ? 0.416 20.552 19.244 1.00 67.81 95 GLY A CA 1
ATOM 727 C C . GLY A 1 95 ? 0.405 20.569 20.773 1.00 67.81 95 GLY A C 1
ATOM 728 O O . GLY A 1 95 ? 1.455 20.386 21.385 1.00 67.81 95 GLY A O 1
ATOM 729 N N . GLN A 1 96 ? -0.762 20.725 21.407 1.00 68.94 96 GLN A N 1
ATOM 730 C CA . GLN A 1 96 ? -0.896 20.588 22.868 1.00 68.94 96 GLN A CA 1
ATOM 731 C C . GLN A 1 96 ? -0.771 19.130 23.361 1.00 68.94 96 GLN A C 1
ATOM 733 O O . GLN A 1 96 ? -0.774 18.883 24.566 1.00 68.94 96 GLN A O 1
ATOM 738 N N . GLY A 1 97 ? -0.576 18.178 22.442 1.00 77.31 97 GLY A N 1
ATOM 739 C CA . GLY A 1 97 ? -0.167 16.807 22.732 1.00 77.31 97 GLY A CA 1
ATOM 740 C C . GLY A 1 97 ? -1.321 15.818 22.904 1.00 77.31 97 GLY A C 1
ATOM 741 O O . GLY A 1 97 ? -2.502 16.157 22.830 1.00 77.31 97 GLY A O 1
ATOM 742 N N . LEU A 1 98 ? -0.941 14.555 23.098 1.00 85.62 98 LEU A N 1
ATOM 743 C CA . LEU A 1 98 ? -1.842 13.423 23.295 1.00 85.62 98 LEU A CA 1
ATOM 744 C C . LEU A 1 98 ? -2.646 13.581 24.596 1.00 85.62 98 LEU A C 1
ATOM 746 O O . LEU A 1 98 ? -2.067 13.618 25.680 1.00 85.62 98 LEU A O 1
ATOM 750 N N . VAL A 1 99 ? -3.975 13.602 24.491 1.00 91.88 99 VAL A N 1
ATOM 751 C CA . VAL A 1 99 ? -4.905 13.711 25.630 1.00 91.88 99 VAL A CA 1
ATOM 752 C C . VAL A 1 99 ? -5.210 12.340 26.216 1.00 91.88 99 VAL A C 1
ATOM 754 O O . VAL A 1 99 ? -5.248 12.158 27.430 1.00 91.88 99 VAL A O 1
ATOM 757 N N . GLN A 1 100 ? -5.441 11.361 25.344 1.00 91.44 100 GLN A N 1
ATOM 758 C CA . GLN A 1 100 ? -5.821 10.015 25.745 1.00 91.44 100 GLN A CA 1
ATOM 759 C C . GLN A 1 100 ? -5.402 9.014 24.674 1.00 91.44 100 GLN A C 1
ATOM 761 O O . GLN A 1 100 ? -5.465 9.306 23.486 1.00 91.44 100 GLN A O 1
ATOM 766 N N . LYS A 1 101 ? -5.023 7.806 25.085 1.00 94.88 101 LYS A N 1
ATOM 767 C CA . LYS A 1 101 ? -4.881 6.652 24.194 1.00 94.88 101 LYS A CA 1
ATOM 768 C C . LYS A 1 101 ? -5.381 5.393 24.878 1.00 94.88 101 LYS A C 1
ATOM 770 O O . LYS A 1 101 ? -5.405 5.327 26.107 1.00 94.88 101 LYS A O 1
ATOM 775 N N . GLY A 1 102 ? -5.718 4.385 24.093 1.00 95.12 102 GLY A N 1
ATOM 776 C CA . GLY A 1 102 ? -6.085 3.083 24.624 1.00 95.12 102 GLY A CA 1
ATOM 777 C C . GLY A 1 102 ? -6.235 2.032 23.543 1.00 95.12 102 GLY A C 1
ATOM 778 O O . GLY A 1 102 ? -6.098 2.304 22.349 1.00 95.12 102 GLY A O 1
ATOM 779 N N . GLU A 1 103 ? -6.523 0.821 23.998 1.00 95.75 103 GLU A N 1
ATOM 780 C CA . GLU A 1 103 ? -6.819 -0.324 23.150 1.00 95.75 103 GLU A CA 1
ATOM 781 C C . GLU A 1 103 ? -8.176 -0.892 23.565 1.00 95.75 103 GLU A C 1
ATOM 783 O O . GLU A 1 103 ? -8.517 -0.912 24.750 1.00 95.75 103 GLU A O 1
ATOM 788 N N . ILE A 1 104 ? -8.965 -1.299 22.580 1.00 92.12 104 ILE A N 1
ATOM 789 C CA . ILE A 1 104 ? -10.272 -1.924 22.752 1.00 92.12 104 ILE A CA 1
ATOM 790 C C . ILE A 1 104 ? -10.222 -3.234 21.977 1.00 92.12 104 ILE A C 1
ATOM 792 O O . ILE A 1 104 ? -9.916 -3.236 20.783 1.00 92.12 104 ILE A O 1
ATOM 796 N N . ASP A 1 105 ? -10.504 -4.342 22.655 1.00 91.56 105 ASP A N 1
ATOM 797 C CA . ASP A 1 105 ? -10.696 -5.624 21.986 1.00 91.56 105 ASP A CA 1
ATOM 798 C C . ASP A 1 105 ? -12.008 -5.580 21.193 1.00 91.56 105 ASP A C 1
ATOM 800 O O . ASP A 1 105 ? -13.049 -5.193 21.730 1.00 91.56 105 ASP A O 1
ATOM 804 N N . ILE A 1 106 ? -11.931 -5.900 19.901 1.00 90.19 106 ILE A N 1
ATOM 805 C CA . ILE A 1 106 ? -13.071 -5.879 18.973 1.00 90.19 106 ILE A CA 1
ATOM 806 C C . ILE A 1 106 ? -13.309 -7.254 18.342 1.00 90.19 106 ILE A C 1
ATOM 808 O O . ILE A 1 106 ? -14.028 -7.341 17.343 1.00 90.19 106 ILE A O 1
ATOM 812 N N . SER A 1 107 ? -12.661 -8.287 18.893 1.00 84.94 107 SER A N 1
ATOM 813 C CA . SER A 1 107 ? -12.759 -9.670 18.434 1.00 84.94 107 SER A CA 1
ATOM 814 C C . SER A 1 107 ? -14.130 -10.311 18.623 1.00 84.94 107 SER A C 1
ATOM 816 O O . SER A 1 107 ? -14.922 -9.862 19.482 1.00 84.94 107 SER A O 1
#

InterPro domains:
  IPR006103 Glycoside hydrolase family 2, catalytic domain [PF02836] (16-57)
  IPR017853 Glycoside hydrolase superfamily [SSF51445] (2-53)
  IPR050347 Bacterial Beta-galactosidase [PTHR46323] (1-96)

Sequence (107 aa):
VDQGLRDPSDLNSVDWLYGGDFGDAPNDAQFCLNGLISPDRIPHPAVMECKHLQAPVTLGLREDGPKTAIVIRNRDYFGTLKNLGLKYAVEVEGGQGLVQKGEIDIS

Secondary structure (DSSP, 8-state):
----EE-SS-TT--PEE-TTTT--SS--GGGG---SB-TTSPBPHHHHHHHHHT-SEEEEEE-SSSS-EEEEEE--SS--STT-EEEEEEEETTTTEEEEEEEEE--

=== Feature glossary ===
Legend for the data blocks above and below:

— What the protein is —

The amino-acid sequence is the protein's primary structure: the linear order of residues from the N-terminus to the C-terminus, written in one-letter code. Everything else here — the 3D coordinates, the secondary structure, the domain annotations — is ultimately a consequence of this string.

Functional annotations link the protein to curated databases. InterPro entries identify conserved domains and families by matching the sequence against member-database signatures (Pfam, PROSITE, CDD, …). Gene Ontology (GO) terms describe molecular function, biological process, and cellular component in a controlled vocabulary. CATH places the structure in a hierarchical fold classification (Class/Architecture/Topology/Homologous-superfamily). The organism is the source species.

— Where its atoms are —

Atomic coordinates in PDBx/mmCIF format — the same representation the Protein Data Bank distributes. Each line of the _atom_site loop places one backbone atom in Cartesian space (units: ångströms, origin: arbitrary).

The six renders are orthographic views along the three Cartesian axes in both directions. Representation (cartoon, sticks, or surface) and color scheme (sequence-rainbow or by-chain) vary across proteins so the training set covers all the common visualization conventions.

— Local backbone conformation —

Eight-state secondary structure (DSSP): H is the canonical α-helix, G the tighter 3₁₀-helix, I the wider π-helix; E/B are β-structure, T and S are turns and bends, and '-' is everything else. DSSP derives these from the pattern of main-chain N–H···O=C hydrogen bonds, not from the sequence.

Three-state secondary structure (P-SEA) collapses the eight DSSP classes into helix (a), strand (b), and coil (c). P-SEA assigns these from Cα geometry alone — distances and angles — without requiring backbone oxygens, so it works on any Cα trace.

φ (phi) and ψ (psi) are the two rotatable backbone dihedrals per residue: φ is the C(i-1)–N–Cα–C torsion, ψ is the N–Cα–C–N(i+1) torsion, both in degrees on (−180°, 180°]. α-helical residues cluster near (−60°, −45°); β-strand residues near (−120°, +130°). A Ramachandran plot is simply a scatter of (φ, ψ) for every residue.

— Global shape and packing —

The geometric summary reports three shape descriptors. Rg (radius of gyration) measures how spread out the Cα atoms are about their centre of mass; compact globular proteins have small Rg, elongated or unfolded ones large. Cα contacts (<8 Å, |i−j|>4) count long-range residue pairs in spatial proximity — high for tightly packed folds, near zero for rods or random coil. The bounding-box extents give the protein's footprint along x, y, z in Å.

SASA measures how much of the protein is reachable by solvent. It is computed by rolling a water-sized probe over the atomic surface and summing the exposed area (Å²). Per-residue SASA distinguishes core (buried, low SASA) from surface (exposed, high SASA) residues; total SASA is a whole-molecule size measure.

Plot images: a contact map (which residues are close in 3D, as an N×N binary image), a Ramachandran scatter (backbone torsion angles, revealing secondary-structure composition at a glance), and — for AlphaFold structures — a PAE heatmap (pairwise prediction confidence).

— Structural neighborhood —

A 3Di character summarizes, for each residue, the relative orientation of the Cα frame of its nearest spatial neighbor. Because it encodes fold topology rather than chemistry, 3Di alignments detect remote structural similarity that sequence alignment misses.

The Foldseek neighbor list gives the closest experimentally determined structures in the PDB, ranked by structural alignment. TM-score near 1 means near-identical fold; near 0.3 means only rough topology match. This is how one finds what a novel AlphaFold prediction most resembles in the solved-structure universe.

— Confidence and disorder —

For AlphaFold models, the B-factor field carries pLDDT — the model's own estimate of local accuracy on a 0–100 scale. Regions with pLDDT<50 should be treated as essentially unmodeled; they often correspond to intrinsically disordered segments.

Crystallographic B-factors measure how much each atom's electron density is smeared out, in Å². They rise in mobile loops and surface residues and fall in the buried interior. In AlphaFold models this column is repurposed to hold pLDDT instead.

Predicted Aligned Error (PAE) is an AlphaFold confidence matrix: entry (i, j) is the expected error in the posit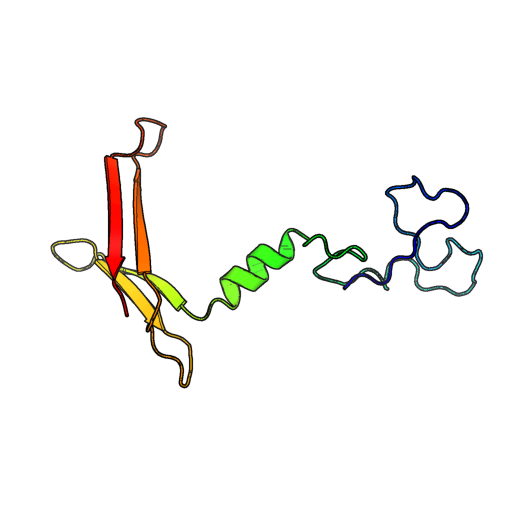ion of residue j, in ångströms, when the prediction is superimposed on the true structure at residue i. Low PAE within a block of residues means that block is internally rigid and well-predicted; high PAE between two blocks means their relative placement is uncertain even if each block individually is confident.